Protein AF-A0A261U4G3-F1 (afdb_monomer_lite)

Sequence (105 aa):
MTTKHTPGPWHWTRYSSEYGCLEDEKGRDVLRAVSGIVYDEYDSDPPSIEVDAADADLIAAAPELLEALQALDALRGPFSPTDERINEAWAKARAAIAKATGEQQ

Secondary structure (DSSP, 8-state):
---SS----EEEEE-SSS-EEEEETTS-EEE---------TT--SPPPHHHHHHHHHHHHTHHHHHHHHHHHHTT-SSSPPPHHHHHHHHHHHHHHHHHHTT---

Radius of gyration: 17.49 Å; chains: 1; bounding box: 39×31×56 Å

Foldseek 3Di:
DCCVDDAAQWDWADPDLQAIAIAHPVRHGPDGPNLDPPCPVPDPDRPDSVVVVLQRQLVNLVNLCVVLVVLVVVCPDPDHDDPVSVVVSVVSNVVSVCSNRVVPD

Organism: NCBI:txid463044

pLDDT: mean 75.38, std 17.18, range [40.22, 95.62]

Structure (mmCIF, N/CA/C/O backbone):
data_AF-A0A261U4G3-F1
#
_entry.id   AF-A0A261U4G3-F1
#
loop_
_atom_site.group_PDB
_atom_site.id
_atom_site.type_symbol
_atom_site.label_atom_id
_atom_site.label_alt_id
_atom_site.label_comp_id
_atom_site.label_asym_id
_atom_site.label_entity_id
_atom_site.label_seq_id
_atom_site.pdbx_PDB_ins_code
_atom_site.Cartn_x
_atom_site.Cartn_y
_atom_site.Cartn_z
_atom_site.occupancy
_atom_site.B_iso_or_equiv
_atom_site.auth_seq_id
_atom_site.auth_comp_id
_atom_site.auth_asym_id
_atom_site.auth_atom_id
_atom_site.pdbx_PDB_model_num
ATOM 1 N N . MET A 1 1 ? -13.493 -19.455 -10.453 1.00 40.50 1 MET A N 1
ATOM 2 C CA . MET A 1 1 ? -12.433 -18.835 -9.633 1.00 40.50 1 MET A CA 1
ATOM 3 C C . MET A 1 1 ? -12.727 -17.350 -9.551 1.00 40.50 1 MET A C 1
ATOM 5 O O . MET A 1 1 ? -12.918 -16.740 -10.590 1.00 40.50 1 MET A O 1
ATOM 9 N N . THR A 1 2 ? -12.864 -16.786 -8.355 1.00 42.44 2 THR A N 1
ATOM 10 C CA . THR A 1 2 ? -13.145 -15.354 -8.163 1.00 42.44 2 THR A CA 1
ATOM 11 C C . THR A 1 2 ? -11.845 -14.617 -7.865 1.00 42.44 2 THR A C 1
ATOM 13 O O . THR A 1 2 ? -11.615 -14.193 -6.736 1.00 42.44 2 THR A O 1
ATOM 16 N N . THR A 1 3 ? -10.952 -14.503 -8.844 1.00 51.81 3 THR A N 1
ATOM 17 C CA . THR A 1 3 ? -9.769 -13.646 -8.697 1.00 51.81 3 THR A CA 1
ATOM 18 C C . THR A 1 3 ? -10.207 -12.210 -8.959 1.00 51.81 3 THR A C 1
ATOM 20 O O . THR A 1 3 ? -10.184 -11.754 -10.097 1.00 51.81 3 THR A O 1
ATOM 23 N N . LYS A 1 4 ? -10.707 -11.518 -7.924 1.00 60.19 4 LYS A N 1
ATOM 24 C CA . LYS A 1 4 ? -11.088 -10.100 -8.046 1.00 60.19 4 LYS A CA 1
ATOM 25 C C . LYS A 1 4 ? -9.857 -9.218 -8.318 1.00 60.19 4 LYS A C 1
ATOM 27 O O . LYS A 1 4 ? -9.973 -8.262 -9.075 1.00 60.19 4 LYS A O 1
ATOM 32 N N . HIS A 1 5 ? -8.701 -9.565 -7.739 1.00 62.12 5 HIS A N 1
ATOM 33 C CA . HIS A 1 5 ? -7.415 -8.859 -7.857 1.00 62.12 5 HIS A CA 1
ATOM 34 C C . HIS A 1 5 ? -6.259 -9.868 -7.683 1.00 62.12 5 HIS A C 1
ATOM 36 O O . HIS A 1 5 ? -6.470 -10.916 -7.059 1.00 62.12 5 HIS A O 1
ATOM 42 N N . THR A 1 6 ? -5.055 -9.569 -8.190 1.00 66.62 6 THR A N 1
ATOM 43 C CA . THR A 1 6 ? -3.837 -10.325 -7.836 1.00 66.62 6 THR A CA 1
ATOM 44 C C . THR A 1 6 ? -3.465 -9.987 -6.386 1.00 66.62 6 THR A C 1
ATOM 46 O O . THR A 1 6 ? -3.376 -8.807 -6.058 1.00 66.62 6 THR A O 1
ATOM 49 N N . PRO A 1 7 ? -3.304 -10.963 -5.477 1.00 70.56 7 PRO A N 1
ATOM 50 C CA . PRO A 1 7 ? -2.849 -10.672 -4.122 1.00 70.56 7 PRO A CA 1
ATOM 51 C C . PRO A 1 7 ? -1.414 -10.134 -4.152 1.00 70.56 7 PRO A C 1
ATOM 53 O O . PRO A 1 7 ? -0.561 -10.709 -4.829 1.00 70.56 7 PRO A O 1
ATOM 56 N N . GLY A 1 8 ? -1.173 -9.029 -3.448 1.00 72.44 8 GLY A N 1
ATOM 57 C CA . GLY A 1 8 ? 0.173 -8.553 -3.140 1.00 72.44 8 GLY A CA 1
ATOM 58 C C . GLY A 1 8 ? 0.872 -9.417 -2.082 1.00 72.44 8 GLY A C 1
ATOM 59 O O . GLY A 1 8 ? 0.314 -10.435 -1.659 1.00 72.44 8 GLY A O 1
ATOM 60 N N . PRO A 1 9 ? 2.056 -8.996 -1.616 1.00 80.44 9 PRO A N 1
ATOM 61 C CA . PRO A 1 9 ? 2.731 -7.742 -1.955 1.00 80.44 9 PRO A CA 1
ATOM 62 C C . PRO A 1 9 ? 3.435 -7.797 -3.313 1.00 80.44 9 PRO A C 1
ATOM 64 O O . PRO A 1 9 ? 3.767 -8.871 -3.820 1.00 80.44 9 PRO A O 1
ATOM 67 N N . TRP A 1 10 ? 3.639 -6.616 -3.896 1.00 85.44 10 TRP A N 1
ATOM 68 C CA . TRP A 1 10 ? 4.386 -6.442 -5.137 1.00 85.44 10 TRP A CA 1
ATOM 69 C C . TRP A 1 10 ? 5.597 -5.549 -4.907 1.00 85.44 10 TRP A C 1
ATOM 71 O O . TRP A 1 10 ? 5.581 -4.661 -4.044 1.00 85.44 10 TRP A O 1
ATOM 81 N N . HIS A 1 11 ? 6.625 -5.769 -5.713 1.00 79.62 11 HIS A N 1
ATOM 82 C CA . HIS A 1 11 ? 7.788 -4.904 -5.782 1.00 79.62 11 HIS A CA 1
ATOM 83 C C . HIS A 1 11 ? 8.126 -4.581 -7.230 1.00 79.62 11 HIS A C 1
ATOM 85 O O . HIS A 1 11 ? 7.968 -5.410 -8.126 1.00 79.62 11 HIS A O 1
ATOM 91 N N . TRP A 1 12 ? 8.590 -3.357 -7.448 1.00 76.94 12 TRP A N 1
ATOM 92 C CA . TRP A 1 12 ? 9.142 -2.952 -8.727 1.00 76.94 12 TRP A CA 1
ATOM 93 C C . TRP A 1 12 ? 10.589 -3.438 -8.833 1.00 76.94 12 TRP A C 1
ATOM 95 O O . TRP A 1 12 ? 11.450 -3.052 -8.041 1.00 76.94 12 TRP A O 1
ATOM 105 N N . THR A 1 13 ? 10.858 -4.289 -9.818 1.00 78.00 13 THR A N 1
ATOM 106 C CA . THR A 1 13 ? 12.199 -4.768 -10.144 1.00 78.00 13 THR A CA 1
ATOM 107 C C . THR A 1 13 ? 12.673 -4.073 -11.411 1.00 78.00 13 THR A C 1
ATOM 109 O O . THR A 1 13 ? 12.143 -4.283 -12.502 1.00 78.00 13 THR A O 1
ATOM 112 N N . ARG A 1 14 ? 13.703 -3.233 -11.275 1.00 74.25 14 ARG A N 1
ATOM 113 C CA . ARG A 1 14 ? 14.321 -2.522 -12.396 1.00 74.25 14 ARG A CA 1
ATOM 114 C C . ARG A 1 14 ? 15.459 -3.351 -12.988 1.00 74.25 14 ARG A C 1
ATOM 116 O O . ARG A 1 14 ? 16.448 -3.615 -12.311 1.00 74.25 14 ARG A O 1
ATOM 123 N N . TYR A 1 15 ? 15.348 -3.717 -14.263 1.00 71.44 15 TYR A N 1
ATOM 124 C CA . TYR A 1 15 ? 16.390 -4.465 -14.975 1.00 71.44 15 TYR A CA 1
ATOM 125 C C . TYR A 1 15 ? 17.375 -3.553 -15.714 1.00 71.44 15 TYR A C 1
ATOM 127 O O . TYR A 1 15 ? 18.540 -3.909 -15.880 1.00 71.44 15 TYR A O 1
ATOM 135 N N . SER A 1 16 ? 16.930 -2.379 -16.171 1.00 66.25 16 SER A N 1
ATOM 136 C CA . SER A 1 16 ? 17.786 -1.378 -16.824 1.00 66.25 16 SER A CA 1
ATOM 137 C C . SER A 1 16 ? 17.198 0.035 -16.715 1.00 66.25 16 SER A C 1
ATOM 139 O O . SER A 1 16 ? 16.182 0.247 -16.049 1.00 66.25 16 SER A O 1
ATOM 141 N N . SER A 1 17 ? 17.817 1.018 -17.379 1.00 59.06 17 SER A N 1
ATOM 142 C CA . SER A 1 17 ? 17.256 2.369 -17.482 1.00 59.06 17 SER A CA 1
ATOM 143 C C . SER A 1 17 ? 15.850 2.369 -18.086 1.00 59.06 17 SER A C 1
ATOM 145 O O . SER A 1 17 ? 15.026 3.138 -17.609 1.00 59.06 17 SER A O 1
ATOM 147 N N . GLU A 1 18 ? 15.571 1.477 -19.041 1.00 57.06 18 GLU A N 1
ATOM 148 C CA . GLU A 1 18 ? 14.359 1.466 -19.881 1.00 57.06 18 GLU A CA 1
ATOM 149 C C . GLU A 1 18 ? 13.383 0.324 -19.547 1.00 57.06 18 GLU A C 1
ATOM 151 O O . GLU A 1 18 ? 12.299 0.254 -20.111 1.00 57.06 18 GLU A O 1
ATOM 156 N N . TYR A 1 19 ? 13.750 -0.601 -18.652 1.00 64.19 19 TYR A N 1
ATOM 157 C CA . TYR A 1 19 ? 12.975 -1.826 -18.427 1.00 64.19 19 TYR A CA 1
ATOM 158 C C . TYR A 1 19 ? 12.884 -2.203 -16.951 1.00 64.19 19 TYR A C 1
ATOM 160 O O . TYR A 1 19 ? 13.889 -2.203 -16.231 1.00 64.19 19 TYR A O 1
ATOM 168 N N . GLY A 1 20 ? 11.696 -2.641 -16.544 1.00 70.19 20 GLY A N 1
ATOM 169 C CA . GLY A 1 20 ? 11.441 -3.295 -15.266 1.00 70.19 20 GLY A CA 1
ATOM 170 C C . GLY A 1 20 ? 10.132 -4.081 -15.289 1.00 70.19 20 GLY A C 1
ATOM 171 O O . GLY A 1 20 ? 9.446 -4.148 -16.309 1.00 70.19 20 GLY A O 1
ATOM 172 N N . CYS A 1 21 ? 9.788 -4.710 -14.177 1.00 75.56 21 CYS A N 1
ATOM 173 C CA . CYS A 1 21 ? 8.487 -5.338 -13.990 1.00 75.56 21 CYS A CA 1
ATOM 174 C C . CYS A 1 21 ? 8.041 -5.249 -12.531 1.00 75.56 21 CYS A C 1
ATOM 176 O O . CYS A 1 21 ? 8.845 -5.081 -11.616 1.00 75.56 21 CYS A O 1
ATOM 178 N N . LEU A 1 22 ? 6.731 -5.356 -12.321 1.00 76.19 22 LEU A N 1
ATOM 179 C CA . LEU A 1 22 ? 6.169 -5.638 -11.009 1.00 76.19 22 LEU A CA 1
ATOM 180 C C . LEU A 1 22 ? 6.217 -7.142 -10.787 1.00 76.19 22 LEU A C 1
ATOM 182 O O . LEU A 1 22 ? 5.624 -7.901 -11.558 1.00 76.19 22 LEU A O 1
ATOM 186 N N . GLU A 1 23 ? 6.875 -7.552 -9.717 1.00 80.88 23 GLU A N 1
ATOM 187 C CA . GLU A 1 23 ? 7.020 -8.943 -9.309 1.00 80.88 23 GLU A CA 1
ATOM 188 C C . GLU A 1 23 ? 6.262 -9.183 -7.996 1.00 80.88 23 GLU A C 1
ATOM 190 O O . GLU A 1 23 ? 6.099 -8.277 -7.175 1.00 80.88 23 GLU A O 1
ATOM 195 N N . ASP A 1 24 ? 5.764 -10.405 -7.803 1.00 81.69 24 ASP A N 1
ATOM 196 C CA . ASP A 1 24 ? 5.279 -10.858 -6.497 1.00 81.69 24 ASP A CA 1
ATOM 197 C C . ASP A 1 24 ? 6.425 -11.349 -5.599 1.00 81.69 24 ASP A C 1
ATOM 199 O O . ASP A 1 24 ? 7.560 -11.492 -6.042 1.00 81.69 24 ASP A O 1
ATOM 203 N N . GLU A 1 25 ? 6.124 -11.712 -4.347 1.00 80.94 25 GLU A N 1
ATOM 204 C CA . GLU A 1 25 ? 7.113 -12.253 -3.391 1.00 80.94 25 GLU A CA 1
ATOM 205 C C . GLU A 1 25 ? 7.939 -13.447 -3.899 1.00 80.94 25 GLU A C 1
ATOM 207 O O . GLU A 1 25 ? 8.969 -13.784 -3.316 1.00 80.94 25 GLU A O 1
ATOM 212 N N . LYS A 1 26 ? 7.474 -14.149 -4.938 1.00 80.38 26 LYS A N 1
ATOM 213 C CA . LYS A 1 26 ? 8.155 -15.314 -5.515 1.00 80.38 26 LYS A CA 1
ATOM 214 C C . LYS A 1 26 ? 8.971 -14.949 -6.756 1.00 80.38 26 LYS A C 1
ATOM 216 O O . LYS A 1 26 ? 9.456 -15.864 -7.422 1.00 80.38 26 LYS A O 1
ATOM 221 N N . GLY A 1 27 ? 9.102 -13.660 -7.073 1.00 75.31 27 GLY A N 1
ATOM 222 C CA . GLY A 1 27 ? 9.782 -13.166 -8.268 1.00 75.31 27 GLY A CA 1
ATOM 223 C C . GLY A 1 27 ? 9.021 -13.479 -9.555 1.00 75.31 27 GLY A C 1
ATOM 224 O O . GLY A 1 27 ? 9.636 -13.675 -10.600 1.00 75.31 27 GLY A O 1
ATOM 225 N N . ARG A 1 28 ? 7.691 -13.641 -9.491 1.00 79.19 28 ARG A N 1
ATOM 226 C CA . ARG A 1 28 ? 6.865 -13.870 -10.684 1.00 79.19 28 ARG A CA 1
ATOM 227 C C . ARG A 1 28 ? 6.318 -12.539 -11.173 1.00 79.19 28 ARG A C 1
ATOM 229 O O . ARG A 1 28 ? 5.701 -11.825 -10.387 1.00 79.19 28 ARG A O 1
ATOM 236 N N . ASP A 1 29 ? 6.465 -12.267 -12.467 1.00 74.44 29 ASP A N 1
ATOM 237 C CA . ASP A 1 29 ? 5.882 -11.091 -13.118 1.00 74.44 29 ASP A CA 1
ATOM 238 C C . ASP A 1 29 ? 4.362 -11.027 -12.867 1.00 74.44 29 ASP A C 1
ATOM 240 O O . ASP A 1 29 ? 3.588 -11.847 -13.370 1.00 74.44 29 ASP A O 1
ATOM 244 N N . VAL A 1 30 ? 3.934 -10.036 -12.083 1.00 71.12 30 VAL A N 1
ATOM 245 C CA . VAL A 1 30 ? 2.528 -9.678 -11.837 1.00 71.12 30 VAL A CA 1
ATOM 246 C C . VAL A 1 30 ? 2.030 -8.758 -12.936 1.00 71.12 30 VAL A C 1
ATOM 248 O O . VAL A 1 30 ? 0.929 -8.934 -13.461 1.00 71.12 30 VAL A O 1
ATOM 251 N N . LEU A 1 31 ? 2.857 -7.779 -13.286 1.00 70.12 31 LEU A N 1
ATOM 252 C CA . LEU A 1 31 ? 2.629 -6.881 -14.398 1.00 70.12 31 LEU A CA 1
ATOM 253 C C . LEU A 1 31 ? 3.974 -6.596 -15.045 1.00 70.12 31 LEU A C 1
ATOM 255 O O . LEU A 1 31 ? 4.876 -6.010 -14.446 1.00 70.12 31 LEU A O 1
ATOM 259 N N . ARG A 1 32 ? 4.105 -7.013 -16.298 1.00 63.16 32 ARG A N 1
ATOM 260 C CA . ARG A 1 32 ? 5.253 -6.637 -17.100 1.00 63.16 32 ARG A CA 1
ATOM 261 C C . ARG A 1 32 ? 4.982 -5.246 -17.648 1.00 63.16 32 ARG A C 1
ATOM 263 O O . ARG A 1 32 ? 4.279 -5.110 -18.646 1.00 63.16 32 ARG A O 1
ATOM 270 N N . ALA A 1 33 ? 5.531 -4.229 -16.995 1.00 55.31 33 ALA A N 1
ATOM 271 C CA . ALA A 1 33 ? 5.728 -2.946 -17.643 1.00 55.31 33 A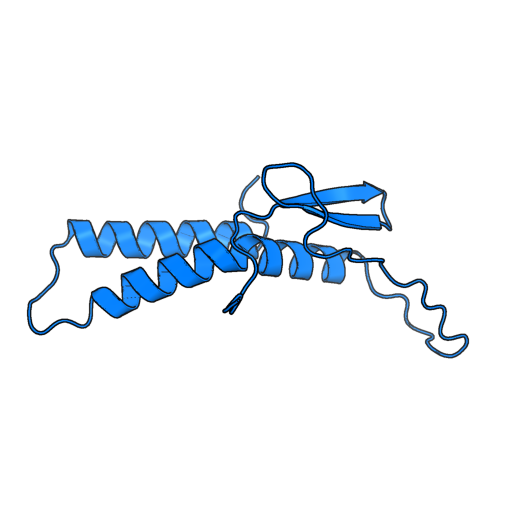LA A CA 1
ATOM 272 C C . ALA A 1 33 ? 6.843 -3.147 -18.672 1.00 55.31 33 ALA A C 1
ATOM 274 O O . ALA A 1 33 ? 8.016 -2.867 -18.447 1.00 55.31 33 ALA A O 1
ATOM 275 N N . VAL A 1 34 ? 6.481 -3.705 -19.826 1.00 48.03 34 VAL A N 1
ATOM 276 C CA . VAL A 1 34 ? 7.243 -3.375 -21.019 1.00 48.03 34 VAL A CA 1
ATOM 277 C C . VAL A 1 34 ? 7.021 -1.876 -21.128 1.00 48.03 34 VAL A C 1
ATOM 279 O O . VAL A 1 34 ? 5.901 -1.470 -21.432 1.00 48.03 34 VAL A O 1
ATOM 282 N N . SER A 1 35 ? 8.028 -1.061 -20.797 1.00 45.12 35 SER A N 1
ATOM 283 C CA . SER A 1 35 ? 8.113 0.251 -21.423 1.00 45.12 35 SER A CA 1
ATOM 284 C C . SER A 1 35 ? 8.071 -0.072 -22.906 1.00 45.12 35 SER A C 1
ATOM 286 O O . SER A 1 35 ? 9.019 -0.603 -23.490 1.00 45.12 35 SER A O 1
ATOM 288 N N . GLY A 1 36 ? 6.876 0.017 -23.472 1.00 40.59 36 GLY A N 1
ATOM 289 C CA . GLY A 1 36 ? 6.760 0.024 -24.896 1.00 40.59 36 GLY A CA 1
ATOM 290 C C . GLY A 1 36 ? 7.464 1.314 -25.323 1.00 40.59 36 GLY A C 1
ATOM 291 O O . GLY A 1 36 ? 7.130 2.366 -24.810 1.00 40.59 36 GLY A O 1
ATOM 292 N N . ILE A 1 37 ? 8.414 1.356 -26.247 1.00 43.53 37 ILE A N 1
ATOM 293 C CA . ILE A 1 37 ? 8.716 0.432 -27.345 1.00 43.53 37 ILE A CA 1
ATOM 294 C C . ILE A 1 37 ? 7.526 -0.440 -27.789 1.00 43.53 37 ILE A C 1
ATOM 296 O O . ILE A 1 37 ? 7.669 -1.572 -28.233 1.00 43.53 37 ILE A O 1
ATOM 300 N N . VAL A 1 38 ? 6.312 0.101 -27.726 1.00 41.97 38 VAL A N 1
ATOM 301 C CA . VAL A 1 38 ? 5.595 0.238 -28.971 1.00 41.97 38 VAL A CA 1
ATOM 302 C C . VAL A 1 38 ? 6.215 1.526 -29.478 1.00 41.97 38 VAL A C 1
ATOM 304 O O . VAL A 1 38 ? 5.856 2.606 -29.029 1.00 41.97 38 VAL A O 1
ATOM 307 N N . TYR A 1 39 ? 7.233 1.410 -30.335 1.00 40.22 39 TYR A N 1
ATOM 308 C CA . TYR A 1 39 ? 7.338 2.414 -31.379 1.00 40.22 39 TYR A CA 1
ATOM 309 C C . TYR A 1 39 ? 5.991 2.296 -32.085 1.00 40.22 39 TYR A C 1
ATOM 311 O O . TYR A 1 39 ? 5.827 1.462 -32.973 1.00 40.22 39 TYR A O 1
ATOM 319 N N . ASP A 1 40 ? 4.986 3.034 -31.620 1.00 42.06 40 ASP A N 1
ATOM 320 C CA . ASP A 1 40 ? 4.052 3.527 -32.594 1.00 42.06 40 ASP A CA 1
ATOM 321 C C . ASP A 1 40 ? 4.947 4.445 -33.408 1.00 42.06 40 ASP A C 1
ATOM 323 O O . ASP A 1 40 ? 5.548 5.381 -32.881 1.00 42.06 40 ASP A O 1
ATOM 327 N N . GLU A 1 41 ? 5.151 4.100 -34.671 1.00 49.97 41 GLU A N 1
ATOM 328 C CA . GLU A 1 41 ? 5.985 4.851 -35.610 1.00 49.97 41 GLU A CA 1
ATOM 329 C C . GLU A 1 41 ? 5.519 6.328 -35.725 1.00 49.97 41 GLU A C 1
ATOM 331 O O . GLU A 1 41 ? 6.151 7.140 -36.397 1.00 49.97 41 GLU A O 1
ATOM 336 N N . TYR A 1 42 ? 4.426 6.673 -35.033 1.00 52.62 42 TYR A N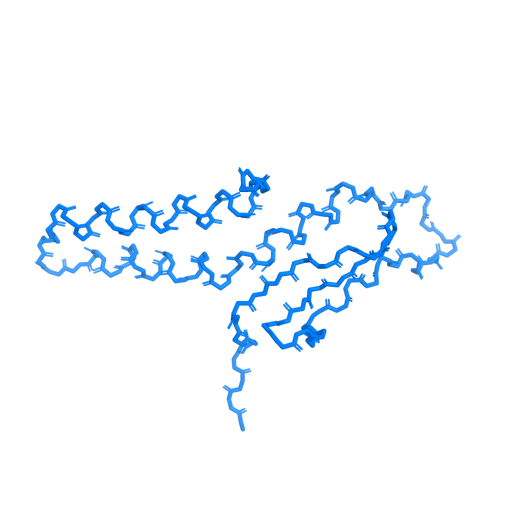 1
ATOM 337 C CA . TYR A 1 42 ? 3.758 7.956 -34.951 1.00 52.62 42 TYR A CA 1
ATOM 338 C C . TYR A 1 42 ? 3.851 8.709 -33.613 1.00 52.62 42 TYR A C 1
ATOM 340 O O . TYR A 1 42 ? 3.511 9.895 -33.624 1.00 52.62 42 TYR A O 1
ATOM 348 N N . ASP A 1 43 ? 4.298 8.118 -32.496 1.00 48.00 43 ASP A N 1
ATOM 349 C CA . ASP A 1 43 ? 4.321 8.846 -31.213 1.00 48.00 43 ASP A CA 1
ATOM 350 C C . ASP A 1 43 ? 5.680 9.518 -30.976 1.00 48.00 43 ASP A C 1
ATOM 352 O O . ASP A 1 43 ? 6.720 8.879 -30.827 1.00 48.00 43 ASP A O 1
ATOM 356 N N . SER A 1 44 ? 5.678 10.850 -31.040 1.00 50.66 44 SER A N 1
ATOM 357 C CA . SER A 1 44 ? 6.893 11.679 -31.065 1.00 50.66 44 SER A CA 1
ATOM 358 C C . SER A 1 44 ? 7.416 12.050 -29.676 1.00 50.66 44 SER A C 1
ATOM 360 O O . SER A 1 44 ? 8.476 12.670 -29.585 1.00 50.66 44 SER A O 1
ATOM 362 N N . ASP A 1 45 ? 6.700 11.681 -28.612 1.00 52.72 45 ASP A N 1
ATOM 363 C CA . ASP A 1 45 ? 7.121 11.912 -27.234 1.00 52.72 45 ASP A CA 1
ATOM 364 C C . ASP A 1 45 ? 7.538 10.578 -26.600 1.00 52.72 45 ASP A C 1
ATOM 366 O O . ASP A 1 45 ? 6.685 9.724 -26.352 1.00 52.72 45 ASP A O 1
ATOM 370 N N . PRO A 1 46 ? 8.839 10.353 -26.336 1.00 53.00 46 PRO A N 1
ATOM 371 C CA . PRO A 1 46 ? 9.250 9.175 -25.593 1.00 53.00 46 PRO A CA 1
ATOM 372 C C . PRO A 1 46 ? 8.608 9.232 -24.197 1.00 53.00 46 PRO A C 1
ATOM 374 O O . PRO A 1 46 ? 8.7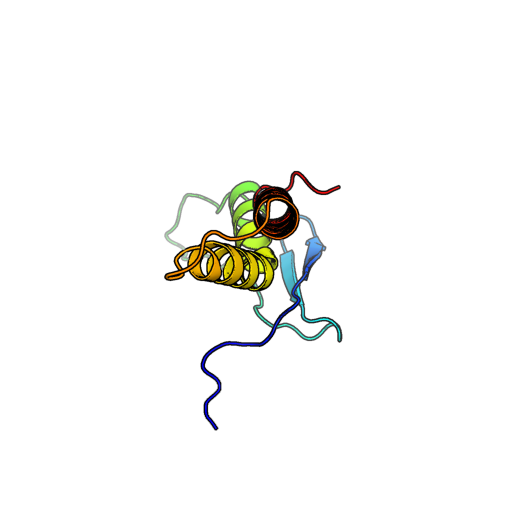18 10.274 -23.538 1.00 53.00 46 PRO A O 1
ATOM 377 N N . PRO A 1 47 ? 7.964 8.151 -23.713 1.00 52.72 47 PRO A N 1
ATOM 378 C CA . PRO A 1 47 ? 7.504 8.098 -22.332 1.00 52.72 47 PRO A CA 1
ATOM 379 C C . PRO A 1 47 ? 8.700 8.387 -21.420 1.00 52.72 47 PRO A C 1
ATOM 381 O O . PRO A 1 47 ? 9.765 7.771 -21.543 1.00 52.72 47 PRO A O 1
ATOM 384 N N . SER A 1 48 ? 8.579 9.396 -20.555 1.00 55.25 48 SER A N 1
ATOM 385 C CA . SER A 1 48 ? 9.663 9.714 -19.637 1.00 55.25 48 SER A CA 1
ATOM 386 C C . SER A 1 48 ? 9.712 8.622 -18.571 1.00 55.25 48 SER A C 1
ATOM 388 O O . SER A 1 48 ? 8.797 8.446 -17.778 1.00 55.25 48 SER A O 1
ATOM 390 N N . ILE A 1 49 ? 10.820 7.887 -18.546 1.00 55.19 49 ILE A N 1
ATOM 391 C CA . ILE A 1 49 ? 11.126 6.797 -17.604 1.00 55.19 49 ILE A CA 1
ATOM 392 C C . ILE A 1 49 ? 10.857 7.168 -16.127 1.00 55.19 49 ILE A C 1
ATOM 394 O O . ILE A 1 49 ? 10.615 6.296 -15.296 1.00 55.19 49 ILE A O 1
ATOM 398 N N . GLU A 1 50 ? 10.923 8.456 -15.779 1.00 57.81 50 GLU A N 1
ATOM 399 C CA . GLU A 1 50 ? 10.592 8.961 -14.440 1.00 57.81 50 GLU A CA 1
ATOM 400 C C . GLU A 1 50 ? 9.098 8.831 -14.105 1.00 57.81 50 GLU A C 1
ATOM 402 O O . GLU A 1 50 ? 8.766 8.507 -12.966 1.00 57.81 50 GLU A O 1
ATOM 407 N N . VAL A 1 51 ? 8.209 9.029 -15.085 1.00 58.91 51 VAL A N 1
ATOM 408 C CA . VAL A 1 51 ? 6.759 8.829 -14.928 1.00 58.91 51 VAL A CA 1
ATOM 409 C C . VAL A 1 51 ? 6.454 7.340 -14.778 1.00 58.91 51 VAL A C 1
ATOM 411 O O . VAL A 1 51 ? 5.745 6.967 -13.849 1.00 58.91 51 VAL A O 1
ATOM 414 N N . ASP A 1 52 ? 7.088 6.482 -15.587 1.00 66.56 52 ASP A N 1
ATOM 415 C CA . ASP A 1 52 ? 6.916 5.023 -15.499 1.00 66.56 52 ASP A CA 1
ATOM 416 C C . ASP A 1 52 ? 7.363 4.463 -14.137 1.00 66.56 52 ASP A C 1
ATOM 418 O O . ASP A 1 52 ? 6.737 3.549 -13.601 1.00 66.56 52 ASP A O 1
ATOM 422 N N . ALA A 1 53 ? 8.438 5.007 -13.555 1.00 67.12 53 ALA A N 1
ATOM 423 C CA . ALA A 1 53 ? 8.921 4.596 -12.237 1.00 67.12 53 ALA A CA 1
ATOM 424 C C . ALA A 1 53 ? 7.989 5.057 -11.103 1.00 67.12 53 ALA A C 1
ATOM 426 O O . ALA A 1 53 ? 7.661 4.259 -10.229 1.00 67.12 53 ALA A O 1
ATOM 427 N N . ALA A 1 54 ? 7.524 6.310 -11.139 1.00 71.31 54 ALA A N 1
ATOM 428 C CA . ALA A 1 54 ? 6.586 6.830 -10.144 1.00 71.31 54 ALA A CA 1
ATOM 429 C C . ALA A 1 54 ? 5.234 6.093 -10.188 1.00 71.31 54 ALA A C 1
ATOM 431 O O . ALA A 1 54 ? 4.672 5.746 -9.148 1.00 71.31 54 ALA A O 1
ATOM 432 N N . ASP A 1 55 ? 4.735 5.792 -11.389 1.00 78.44 55 ASP A N 1
ATOM 433 C CA . ASP A 1 55 ? 3.517 5.003 -11.570 1.00 78.44 55 ASP A CA 1
ATOM 434 C C . ASP A 1 55 ? 3.717 3.551 -11.109 1.00 78.44 55 ASP A C 1
ATOM 436 O O . ASP A 1 55 ? 2.820 2.962 -10.497 1.00 78.44 55 ASP A O 1
ATOM 440 N N . ALA A 1 56 ? 4.900 2.970 -11.340 1.00 76.88 56 ALA A N 1
ATOM 441 C CA . ALA A 1 56 ? 5.234 1.640 -10.841 1.00 76.88 56 ALA A CA 1
ATOM 442 C C . ALA A 1 56 ? 5.257 1.581 -9.306 1.00 76.88 56 ALA A C 1
ATOM 444 O O . ALA A 1 56 ? 4.701 0.636 -8.743 1.00 76.88 56 ALA A O 1
ATOM 445 N N . ASP A 1 57 ? 5.830 2.582 -8.632 1.00 81.69 57 ASP A N 1
ATOM 446 C CA . ASP A 1 57 ? 5.842 2.674 -7.166 1.00 81.69 57 ASP A CA 1
ATOM 447 C C . ASP A 1 57 ? 4.417 2.791 -6.600 1.00 81.69 57 ASP A C 1
ATOM 449 O O . ASP A 1 57 ? 4.044 2.077 -5.659 1.00 81.69 57 ASP A O 1
ATOM 453 N N . LEU A 1 58 ? 3.569 3.608 -7.234 1.00 86.00 58 LEU A N 1
ATOM 454 C CA . LEU A 1 58 ? 2.154 3.733 -6.884 1.00 86.00 58 LEU A CA 1
ATOM 455 C C . LEU A 1 58 ? 1.407 2.398 -7.025 1.00 86.00 58 LEU A C 1
ATOM 457 O O . LEU A 1 58 ? 0.656 2.005 -6.125 1.00 86.00 58 LEU A O 1
ATOM 461 N N . ILE A 1 59 ? 1.613 1.679 -8.132 1.00 86.00 59 ILE A N 1
ATOM 462 C CA . ILE A 1 59 ? 0.983 0.374 -8.363 1.00 86.00 59 ILE A CA 1
ATOM 463 C C . ILE A 1 59 ? 1.519 -0.659 -7.366 1.00 86.00 59 ILE A C 1
ATOM 465 O O . ILE A 1 59 ? 0.728 -1.411 -6.794 1.00 86.00 59 ILE A O 1
ATOM 469 N N . ALA A 1 60 ? 2.829 -0.680 -7.104 1.00 84.69 60 ALA A N 1
ATOM 470 C CA . ALA A 1 60 ? 3.459 -1.593 -6.150 1.00 84.69 60 ALA A CA 1
ATOM 471 C C . ALA A 1 60 ? 2.907 -1.430 -4.726 1.00 84.69 60 ALA A C 1
ATOM 473 O O . ALA A 1 60 ? 2.855 -2.400 -3.969 1.00 84.69 60 ALA A O 1
ATOM 474 N N . ALA A 1 61 ? 2.506 -0.214 -4.353 1.00 89.19 61 ALA A N 1
ATOM 475 C CA . ALA A 1 61 ? 1.907 0.103 -3.061 1.00 89.19 61 ALA A CA 1
ATOM 476 C C . ALA A 1 61 ? 0.386 -0.127 -2.998 1.00 89.19 61 ALA A C 1
ATOM 478 O O . ALA A 1 61 ? -0.207 0.013 -1.927 1.00 89.19 61 ALA A O 1
ATOM 479 N N . ALA A 1 62 ? -0.279 -0.467 -4.109 1.00 90.38 62 ALA A N 1
ATOM 480 C CA . ALA A 1 62 ? -1.736 -0.608 -4.158 1.00 90.38 62 ALA A CA 1
ATOM 481 C C . ALA A 1 62 ? -2.320 -1.611 -3.136 1.00 90.38 62 ALA A C 1
ATOM 483 O O . ALA A 1 62 ? -3.366 -1.299 -2.555 1.00 90.38 62 ALA A O 1
ATOM 484 N N . PRO A 1 63 ? -1.695 -2.779 -2.863 1.00 88.75 63 PRO A N 1
ATOM 485 C CA . PRO A 1 63 ? -2.166 -3.687 -1.816 1.00 88.75 63 PRO A CA 1
ATOM 486 C C . PRO A 1 63 ? -2.166 -3.038 -0.423 1.00 88.75 63 PRO A C 1
ATOM 488 O O . PRO A 1 63 ? -3.174 -3.091 0.284 1.00 88.75 63 PRO A O 1
ATOM 491 N N . GLU A 1 64 ? -1.070 -2.381 -0.045 1.00 91.94 64 GLU A N 1
ATOM 492 C CA . GLU A 1 64 ? -0.913 -1.719 1.251 1.00 91.94 64 GLU A CA 1
ATOM 493 C C . GLU A 1 64 ? -1.800 -0.471 1.372 1.00 91.94 64 GLU A C 1
ATOM 495 O O . GLU A 1 64 ? -2.375 -0.219 2.433 1.00 91.94 64 GLU A O 1
ATOM 500 N N . LEU A 1 65 ? -1.975 0.283 0.281 1.00 93.38 65 LEU A N 1
ATOM 501 C CA . LEU A 1 65 ? -2.914 1.406 0.202 1.00 93.38 65 LEU A CA 1
ATOM 502 C C . LEU A 1 65 ? -4.356 0.937 0.427 1.00 93.38 65 LEU A C 1
ATOM 504 O O . LEU A 1 65 ? -5.098 1.566 1.184 1.00 93.38 65 LEU A O 1
ATOM 508 N N . LEU A 1 66 ? -4.758 -0.182 -0.186 1.00 92.94 66 LEU A N 1
ATOM 509 C CA . LEU A 1 66 ? -6.089 -0.755 0.010 1.00 92.94 66 LEU A CA 1
ATOM 510 C C . LEU A 1 66 ? -6.297 -1.208 1.461 1.00 92.94 66 LEU A C 1
ATOM 512 O O . LEU A 1 66 ? -7.340 -0.903 2.043 1.00 92.94 66 LEU A O 1
ATOM 516 N N . GLU A 1 67 ? -5.314 -1.886 2.062 1.00 90.69 67 GLU A N 1
ATOM 517 C CA . GLU A 1 67 ? -5.381 -2.293 3.472 1.00 90.69 67 GLU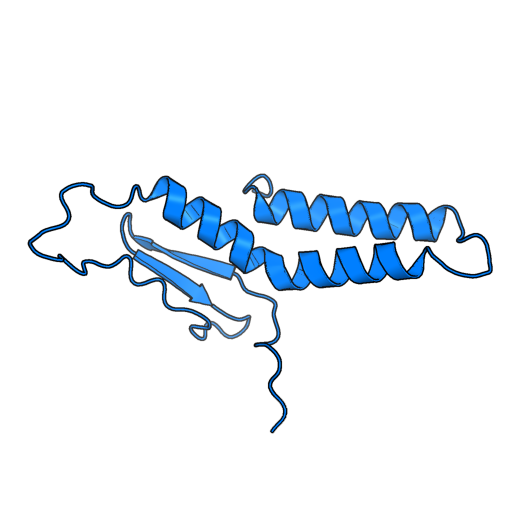 A CA 1
ATOM 518 C C . GLU A 1 67 ? -5.490 -1.074 4.403 1.00 90.69 67 GLU A C 1
ATOM 520 O O . GLU A 1 67 ? -6.319 -1.054 5.318 1.00 90.69 67 GLU A O 1
ATOM 525 N N . ALA A 1 68 ? -4.700 -0.026 4.156 1.00 94.31 68 ALA A N 1
ATOM 526 C CA . ALA A 1 68 ? -4.741 1.201 4.941 1.00 94.31 68 ALA A CA 1
ATOM 527 C C . ALA A 1 68 ? -6.102 1.908 4.845 1.00 94.31 68 ALA A C 1
ATOM 529 O O . ALA A 1 68 ? -6.647 2.339 5.864 1.00 94.31 68 ALA A O 1
ATOM 530 N N . LEU A 1 69 ? -6.691 1.985 3.647 1.00 95.06 69 LEU A N 1
ATOM 531 C CA . LEU A 1 69 ? -8.024 2.561 3.450 1.00 95.06 69 LEU A CA 1
ATOM 532 C C . LEU A 1 69 ? -9.108 1.750 4.164 1.00 95.06 69 LEU A C 1
ATOM 534 O O . LEU A 1 69 ? -9.992 2.334 4.786 1.00 95.06 69 LEU A O 1
ATOM 538 N N . GLN A 1 70 ? -9.024 0.419 4.136 1.00 93.12 70 GLN A N 1
ATOM 539 C CA . GLN A 1 70 ? -9.939 -0.448 4.883 1.00 93.12 70 GLN A CA 1
ATOM 540 C C . GLN A 1 70 ? -9.798 -0.257 6.399 1.00 93.12 70 GLN A C 1
ATOM 542 O O . GLN A 1 70 ? -10.803 -0.217 7.110 1.00 93.12 70 GLN A O 1
ATOM 547 N N . ALA A 1 71 ? -8.571 -0.093 6.904 1.00 91.56 71 ALA A N 1
ATOM 548 C CA . ALA A 1 71 ? -8.323 0.182 8.317 1.00 91.56 71 ALA A CA 1
ATOM 549 C C . ALA A 1 71 ? -8.906 1.537 8.752 1.00 91.56 71 ALA A C 1
ATOM 551 O O . ALA A 1 71 ? -9.495 1.627 9.829 1.00 91.56 71 ALA A O 1
ATOM 552 N N . LEU A 1 72 ? -8.785 2.567 7.908 1.00 93.94 72 LEU A N 1
ATOM 553 C CA . LEU A 1 72 ? -9.384 3.883 8.140 1.00 93.94 72 LEU A CA 1
ATOM 554 C C . LEU A 1 72 ? -10.918 3.840 8.064 1.00 93.94 72 LEU A C 1
ATOM 556 O O . LEU A 1 72 ? -11.583 4.432 8.912 1.00 93.94 72 LEU A O 1
ATOM 560 N N . ASP A 1 73 ? -11.494 3.117 7.101 1.00 94.19 73 ASP A N 1
ATOM 561 C CA . ASP A 1 73 ? -12.948 2.947 6.993 1.00 94.19 73 ASP A CA 1
ATOM 562 C C . ASP A 1 73 ? -13.522 2.214 8.217 1.00 94.19 73 ASP A C 1
ATOM 564 O O . ASP A 1 73 ? -14.544 2.620 8.771 1.00 94.19 73 ASP A O 1
ATOM 568 N N . ALA A 1 74 ? -12.797 1.224 8.749 1.00 90.38 74 ALA A N 1
ATOM 569 C CA . ALA A 1 74 ? -13.166 0.503 9.968 1.00 90.38 74 ALA A CA 1
ATOM 570 C C . ALA A 1 74 ? -13.177 1.371 11.246 1.00 90.38 74 ALA A C 1
ATOM 572 O O . ALA A 1 74 ? -13.680 0.924 12.283 1.00 90.38 74 ALA A O 1
ATOM 573 N N . LEU A 1 75 ? -12.643 2.600 11.203 1.00 91.88 75 LEU A N 1
ATOM 574 C CA . LEU A 1 75 ? -12.785 3.578 12.289 1.00 91.88 75 LEU A CA 1
ATOM 575 C C . LEU A 1 75 ? -14.190 4.200 12.326 1.00 91.88 75 LEU A C 1
ATOM 577 O O . LEU A 1 75 ? -14.595 4.731 13.359 1.00 91.88 75 LEU A O 1
ATOM 581 N N . ARG A 1 76 ? -14.958 4.115 11.231 1.00 87.50 76 ARG A N 1
ATOM 582 C CA . ARG A 1 76 ? -16.331 4.631 11.118 1.00 87.50 76 ARG A CA 1
ATOM 583 C C . ARG A 1 76 ? -17.335 3.637 11.717 1.00 87.50 76 ARG A C 1
ATOM 585 O O . ARG A 1 76 ? -18.217 3.128 11.033 1.00 87.50 76 ARG A O 1
ATOM 592 N N . GLY A 1 77 ? -17.181 3.329 13.002 1.00 82.81 77 GLY A N 1
ATOM 593 C CA . GLY A 1 77 ? -18.075 2.446 13.754 1.00 82.81 77 GLY A CA 1
ATOM 594 C C . GLY A 1 77 ? -19.055 3.201 14.663 1.00 82.81 77 GLY A C 1
ATOM 595 O O . GLY A 1 77 ? -18.876 4.390 14.917 1.00 82.81 77 GLY A O 1
ATOM 596 N N . PRO A 1 78 ? -20.074 2.514 15.216 1.00 82.44 78 PRO A N 1
ATOM 597 C CA . PRO A 1 78 ? -20.977 3.092 16.218 1.00 82.44 78 PRO A CA 1
ATOM 598 C C . PRO A 1 78 ? -20.283 3.387 17.560 1.00 82.44 78 PRO A C 1
ATOM 600 O O . PRO A 1 78 ? -20.850 4.067 18.411 1.00 82.44 78 PRO A O 1
ATOM 603 N N . PHE A 1 79 ? -19.068 2.871 17.751 1.00 84.88 79 PHE A N 1
ATOM 604 C CA . PHE A 1 79 ? -18.239 3.093 18.928 1.00 84.88 79 PHE A CA 1
ATOM 605 C C . PHE A 1 79 ? -17.004 3.900 18.547 1.00 84.88 79 PHE A C 1
ATOM 607 O O . PHE A 1 79 ? -16.395 3.635 17.508 1.00 84.88 79 PHE A O 1
ATOM 614 N N . SER A 1 80 ? -16.611 4.832 19.416 1.00 87.62 80 SER A N 1
ATOM 615 C CA . SER A 1 80 ? -15.355 5.559 19.260 1.00 87.62 80 SER A CA 1
ATOM 616 C C . SER A 1 80 ? -14.179 4.574 19.278 1.00 87.62 80 SER A C 1
ATOM 618 O O . SER A 1 80 ? -14.057 3.803 20.236 1.00 87.62 80 SER A O 1
ATOM 620 N N . PRO A 1 81 ? -13.325 4.556 18.240 1.00 89.81 81 PRO A N 1
ATOM 621 C CA . PRO A 1 81 ? -12.104 3.762 18.259 1.00 89.81 81 PRO A CA 1
ATOM 622 C C . PRO A 1 81 ? -11.144 4.284 19.335 1.00 89.81 81 PRO A C 1
ATOM 624 O O . PRO A 1 81 ? -11.207 5.450 19.720 1.00 89.81 81 PRO A O 1
ATOM 627 N N . THR A 1 82 ? -10.264 3.413 19.829 1.00 92.75 82 THR A N 1
ATOM 628 C CA . THR A 1 82 ? -9.209 3.816 20.768 1.00 92.75 82 THR A CA 1
ATOM 629 C C . THR A 1 82 ? -8.128 4.619 20.048 1.00 92.75 82 THR A C 1
ATOM 631 O O . THR A 1 82 ? -7.931 4.455 18.838 1.00 92.75 82 THR A O 1
ATOM 634 N N . ASP A 1 83 ? -7.396 5.447 20.793 1.00 93.69 83 ASP A N 1
ATOM 635 C CA . ASP A 1 83 ? -6.290 6.240 20.249 1.00 93.69 83 ASP A CA 1
ATOM 636 C C . ASP A 1 83 ? -5.214 5.347 19.615 1.00 93.69 83 ASP A C 1
ATOM 638 O O . ASP A 1 83 ? -4.670 5.685 18.564 1.00 93.69 83 ASP A O 1
ATOM 642 N N . GLU A 1 84 ? -4.957 4.161 20.179 1.00 93.12 84 GLU A N 1
ATOM 643 C CA . GLU A 1 84 ? -4.034 3.179 19.599 1.00 93.12 84 GLU A CA 1
ATOM 644 C C . GLU A 1 84 ? -4.478 2.749 18.198 1.00 93.12 84 GLU A C 1
ATOM 646 O O . GLU A 1 84 ? -3.687 2.807 17.258 1.00 93.12 84 GLU A O 1
ATOM 651 N N . ARG A 1 85 ? -5.759 2.399 18.019 1.00 92.44 85 ARG A N 1
ATOM 652 C CA . ARG A 1 85 ? -6.291 1.967 16.715 1.00 92.44 85 ARG A CA 1
ATOM 653 C C . ARG A 1 85 ? -6.262 3.084 15.677 1.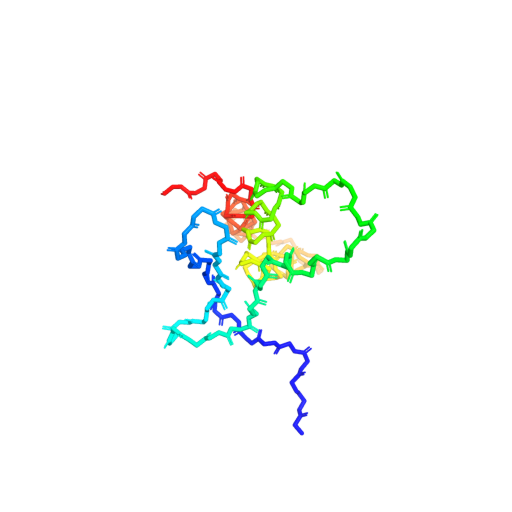00 92.44 85 ARG A C 1
ATOM 655 O O . ARG A 1 85 ? -6.012 2.820 14.502 1.00 92.44 85 ARG A O 1
ATOM 662 N N . ILE A 1 86 ? -6.524 4.320 16.100 1.00 93.81 86 ILE A N 1
ATOM 663 C CA . ILE A 1 86 ? -6.417 5.501 15.236 1.00 93.81 86 ILE A CA 1
ATOM 664 C C . ILE A 1 86 ? -4.961 5.673 14.788 1.00 93.81 86 ILE A C 1
ATOM 666 O O . ILE A 1 86 ? -4.692 5.797 13.592 1.00 93.81 86 ILE A O 1
ATOM 670 N N . ASN A 1 87 ? -4.017 5.636 15.731 1.00 94.56 87 ASN A N 1
ATOM 671 C CA . ASN A 1 87 ? -2.594 5.805 15.450 1.00 94.56 87 ASN A CA 1
ATOM 672 C C . ASN A 1 87 ? -2.048 4.707 14.530 1.00 94.56 87 ASN A C 1
ATOM 674 O O . ASN A 1 87 ? -1.301 5.017 13.602 1.00 94.56 87 ASN A O 1
ATOM 678 N N . GLU A 1 88 ? -2.450 3.453 14.741 1.00 94.31 88 GLU A N 1
ATOM 679 C CA . GLU A 1 88 ?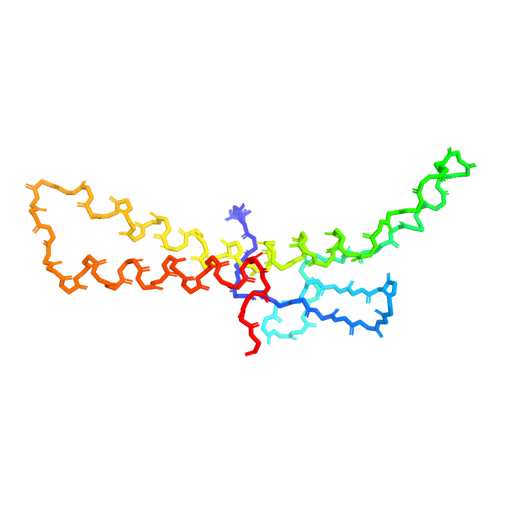 -2.081 2.316 13.893 1.00 94.31 88 GLU A CA 1
ATOM 680 C C . GLU A 1 88 ? -2.599 2.475 12.458 1.00 94.31 88 GLU A C 1
ATOM 682 O O . GLU A 1 88 ? -1.827 2.325 11.508 1.00 94.31 88 GLU A O 1
ATOM 687 N N . ALA A 1 89 ? -3.878 2.826 12.280 1.00 94.62 89 ALA A N 1
ATOM 688 C CA . ALA A 1 89 ? -4.463 3.017 10.952 1.00 94.62 89 ALA A CA 1
ATOM 689 C C . ALA A 1 89 ? -3.761 4.149 10.182 1.00 94.62 89 ALA A C 1
ATOM 691 O O . ALA A 1 89 ? -3.402 3.989 9.014 1.00 94.62 89 ALA A O 1
ATOM 692 N N . TRP A 1 90 ? -3.481 5.269 10.853 1.00 95.50 90 TRP A N 1
ATOM 693 C CA . TRP A 1 90 ? -2.739 6.375 10.251 1.00 95.50 90 TRP A CA 1
ATOM 694 C C . TRP A 1 90 ? -1.265 6.049 9.995 1.00 95.50 90 TRP A C 1
ATOM 696 O O . TRP A 1 90 ? -0.701 6.543 9.021 1.00 95.50 90 TRP A O 1
ATOM 706 N N . ALA A 1 91 ? -0.627 5.226 10.831 1.00 95.62 91 ALA A N 1
ATOM 707 C CA . ALA A 1 91 ? 0.738 4.765 10.590 1.00 95.62 91 ALA A CA 1
ATOM 708 C C . ALA A 1 91 ? 0.817 3.892 9.331 1.00 95.62 91 ALA A C 1
ATOM 710 O O . ALA A 1 91 ? 1.683 4.133 8.491 1.00 95.62 91 ALA A O 1
ATOM 711 N N . LYS A 1 92 ? -0.127 2.954 9.156 1.00 93.50 92 LYS A N 1
ATOM 712 C CA . LYS A 1 92 ? -0.244 2.142 7.934 1.00 93.50 92 LYS A CA 1
ATOM 713 C C . LYS A 1 92 ? -0.472 3.008 6.695 1.00 93.50 92 LYS A C 1
ATOM 715 O O . LYS A 1 92 ? 0.218 2.827 5.698 1.00 93.50 92 LYS A O 1
ATOM 720 N N . ALA A 1 93 ? -1.372 3.990 6.780 1.00 95.38 93 ALA A N 1
ATOM 721 C CA . ALA A 1 93 ? -1.634 4.913 5.677 1.00 95.38 93 ALA A CA 1
ATOM 722 C C . ALA A 1 93 ? -0.391 5.722 5.283 1.00 95.38 93 ALA A C 1
ATOM 724 O O . ALA A 1 93 ? -0.063 5.798 4.104 1.00 95.38 93 ALA A O 1
ATOM 725 N N . ARG A 1 94 ? 0.345 6.278 6.257 1.00 95.62 94 ARG A N 1
ATOM 726 C CA . ARG A 1 94 ? 1.587 7.017 5.979 1.00 95.62 94 ARG A CA 1
ATOM 727 C C . ARG A 1 94 ? 2.658 6.136 5.343 1.00 95.62 94 ARG A C 1
ATOM 729 O O . ARG A 1 94 ? 3.304 6.579 4.405 1.00 95.62 94 ARG A O 1
ATOM 736 N N . ALA A 1 95 ? 2.831 4.908 5.831 1.00 93.50 95 ALA A N 1
ATOM 737 C CA . ALA A 1 95 ? 3.802 3.976 5.264 1.00 93.50 95 ALA A CA 1
ATOM 738 C C . ALA A 1 95 ? 3.455 3.602 3.813 1.00 93.50 95 ALA A C 1
ATOM 740 O O . ALA A 1 95 ? 4.328 3.637 2.952 1.00 93.50 95 ALA A O 1
ATOM 741 N N . ALA A 1 96 ? 2.181 3.312 3.533 1.00 93.00 96 ALA A N 1
ATOM 742 C CA . ALA A 1 96 ? 1.719 2.991 2.185 1.00 93.00 96 ALA A CA 1
ATOM 743 C C . ALA A 1 96 ? 1.853 4.182 1.220 1.00 93.00 96 ALA A C 1
ATOM 745 O O . ALA A 1 96 ? 2.258 3.996 0.078 1.00 93.00 96 ALA A O 1
ATOM 746 N N . ILE A 1 97 ? 1.573 5.407 1.685 1.00 93.62 97 ILE A N 1
ATOM 747 C CA . ILE A 1 97 ? 1.780 6.632 0.895 1.00 93.62 97 ILE A CA 1
ATOM 748 C C . ILE A 1 97 ? 3.266 6.844 0.607 1.00 93.62 97 ILE A C 1
ATOM 750 O O . ILE A 1 97 ? 3.612 7.078 -0.541 1.00 93.62 97 ILE A O 1
ATOM 754 N N . ALA A 1 98 ? 4.139 6.704 1.608 1.00 92.44 98 ALA A N 1
ATOM 755 C CA . ALA A 1 98 ? 5.579 6.865 1.414 1.00 92.44 98 ALA A CA 1
ATOM 756 C C . ALA A 1 98 ? 6.149 5.837 0.420 1.00 92.44 98 ALA A C 1
ATOM 758 O O . ALA A 1 98 ? 7.018 6.174 -0.377 1.00 92.44 98 ALA A O 1
ATOM 759 N N . LYS A 1 99 ? 5.636 4.598 0.426 1.00 87.94 99 LYS A N 1
ATOM 760 C CA . LYS A 1 99 ? 5.950 3.598 -0.607 1.00 87.94 99 LYS A CA 1
ATOM 761 C C . LYS A 1 99 ? 5.476 4.064 -1.988 1.00 87.94 99 LYS A C 1
ATOM 763 O O . LYS A 1 99 ? 6.238 4.017 -2.941 1.00 87.94 99 LYS A O 1
ATOM 768 N N . ALA A 1 100 ? 4.235 4.543 -2.078 1.00 89.50 100 ALA A N 1
ATOM 769 C CA . ALA A 1 100 ? 3.607 4.965 -3.329 1.00 89.50 100 ALA A CA 1
ATOM 770 C C . ALA A 1 100 ? 4.240 6.215 -3.962 1.00 89.50 100 ALA A C 1
ATOM 772 O O . ALA A 1 100 ? 4.132 6.399 -5.169 1.00 89.50 100 ALA A O 1
ATOM 773 N N . THR A 1 101 ? 4.854 7.090 -3.162 1.00 88.88 101 THR A N 1
ATOM 774 C CA . THR A 1 101 ? 5.519 8.315 -3.635 1.00 88.88 101 THR A CA 1
ATOM 775 C C . THR A 1 101 ? 7.035 8.167 -3.780 1.00 88.88 101 THR A C 1
ATOM 777 O O . THR A 1 101 ? 7.707 9.153 -4.079 1.00 88.88 101 THR A O 1
ATOM 780 N N . GLY A 1 102 ? 7.586 6.965 -3.564 1.00 80.94 102 GLY A N 1
ATOM 781 C CA . GLY A 1 102 ? 9.029 6.708 -3.647 1.00 80.94 102 GLY A CA 1
ATOM 782 C C . GLY A 1 102 ? 9.849 7.313 -2.494 1.00 80.94 102 GLY A C 1
ATOM 783 O O . GLY A 1 102 ? 11.062 7.475 -2.607 1.00 80.94 102 GLY A O 1
ATOM 784 N N . GLU A 1 103 ? 9.210 7.667 -1.374 1.00 82.56 103 GLU A N 1
ATOM 785 C CA . GLU A 1 103 ? 9.856 8.233 -0.178 1.00 82.56 103 GLU A CA 1
ATOM 786 C C . GLU A 1 103 ? 10.415 7.161 0.780 1.00 82.56 103 GLU A C 1
ATOM 788 O O . GLU A 1 103 ? 11.173 7.484 1.698 1.00 82.56 103 GLU A O 1
ATOM 793 N N . GLN A 1 104 ? 10.062 5.885 0.587 1.00 65.75 104 GLN A N 1
ATOM 794 C CA . GLN A 1 104 ? 10.725 4.760 1.254 1.00 65.75 104 GLN A CA 1
ATOM 795 C C . GLN A 1 104 ? 11.995 4.366 0.482 1.00 65.75 104 GLN A C 1
ATOM 797 O O . GLN A 1 104 ? 11.901 3.758 -0.580 1.00 65.75 104 GLN A O 1
ATOM 802 N N . GLN A 1 105 ? 13.170 4.708 1.026 1.00 44.09 105 GLN A N 1
ATOM 803 C CA . GLN A 1 105 ? 14.472 4.172 0.592 1.00 44.09 105 GLN A CA 1
ATOM 804 C C . GLN A 1 105 ? 14.849 2.908 1.363 1.00 44.09 105 GLN A C 1
ATOM 806 O O . GLN A 1 105 ? 14.655 2.899 2.603 1.00 44.09 105 GLN A O 1
#

InterPro domains:
  IPR059809 Salmonella phage P22 protein Y8K6 [PF27050] (1-104)